Protein AF-A0A137QXY7-F1 (afdb_monomer_lite)

Foldseek 3Di:
DCVLPPPVPPPPPVSVVVCVVDPCSVVVVLCVQCDDDPHDPVSNVVSVVVVVVVVVVVVVVVVVVCQVVVVVCPDPDRDDPVNVVPDDPVVVVVVVVD

Secondary structure (DSSP, 8-state):
-HHHH-GGG--TTHHHHHHTTSTTHHHHHHHHHH-STTS-HHHHHHHHHHHHHHHHHHHHHHHHHHHHHTTT-SSS----HHHHHH--HHHHHHHTT-

Sequence (98 aa):
MEFVFNPKNSQGDIRYKEFFQHTGNATHILNWWTAGSNQSITAKNEVHDWAVNYVQNVVKKEAASITQTKELQTHNRELTSDTVSQFSLSHILTEVLQ

pLDDT: mean 71.62, std 14.85, range [39.09, 95.38]

Structure (mmCIF, N/CA/C/O backbone):
data_AF-A0A137QXY7-F1
#
_entry.id   AF-A0A137QXY7-F1
#
loop_
_atom_site.group_PDB
_atom_site.id
_atom_site.type_symbol
_atom_site.label_atom_id
_atom_site.label_alt_id
_atom_site.label_comp_id
_atom_site.label_asym_id
_atom_site.label_entity_id
_atom_site.label_seq_id
_atom_site.pdbx_PDB_ins_code
_atom_site.Cartn_x
_atom_site.Cartn_y
_atom_site.Cartn_z
_atom_site.occupancy
_atom_site.B_iso_or_equiv
_atom_site.auth_seq_id
_atom_site.auth_comp_id
_atom_site.auth_asym_id
_atom_site.auth_atom_id
_atom_site.pdbx_PDB_model_num
ATOM 1 N N . MET A 1 1 ? 11.201 -1.134 -22.810 1.00 46.53 1 MET A N 1
ATOM 2 C CA . MET A 1 1 ? 10.670 -0.352 -21.665 1.00 46.53 1 MET A CA 1
ATOM 3 C C . MET A 1 1 ? 10.664 1.150 -21.919 1.00 46.53 1 MET A C 1
ATOM 5 O O . MET A 1 1 ? 9.735 1.806 -21.471 1.00 46.53 1 MET A O 1
ATOM 9 N N . GLU A 1 2 ? 11.610 1.682 -22.701 1.00 43.66 2 GLU A N 1
ATOM 10 C CA . GLU A 1 2 ? 11.630 3.087 -23.152 1.00 43.66 2 GLU A CA 1
ATOM 11 C C . GLU A 1 2 ? 10.318 3.530 -23.837 1.00 43.66 2 GLU A C 1
ATOM 13 O O . GLU A 1 2 ? 9.867 4.659 -23.687 1.00 43.66 2 GLU A O 1
ATOM 18 N N . PHE A 1 3 ? 9.636 2.602 -24.514 1.00 49.34 3 PHE A N 1
ATOM 19 C CA . PHE A 1 3 ? 8.411 2.880 -25.265 1.00 49.34 3 PHE A CA 1
ATOM 20 C C . PHE A 1 3 ? 7.182 3.224 -24.399 1.00 49.34 3 PHE A C 1
ATOM 22 O O . PHE A 1 3 ? 6.305 3.966 -24.847 1.00 49.34 3 PHE A O 1
ATOM 29 N N . VAL A 1 4 ? 7.108 2.704 -23.167 1.00 52.50 4 VAL A N 1
ATOM 30 C CA . VAL A 1 4 ? 5.923 2.848 -22.295 1.00 52.50 4 VAL A CA 1
ATOM 31 C C . VAL A 1 4 ? 5.911 4.213 -21.602 1.00 52.50 4 VAL A C 1
ATOM 33 O O . VAL A 1 4 ? 4.854 4.821 -21.469 1.00 52.50 4 VAL A O 1
ATOM 36 N N . PHE A 1 5 ? 7.089 4.742 -21.263 1.00 50.19 5 PHE A N 1
ATOM 37 C CA . PHE A 1 5 ? 7.238 5.989 -20.507 1.00 50.19 5 PHE A CA 1
ATOM 38 C C . PHE A 1 5 ? 7.728 7.184 -21.338 1.00 50.19 5 PHE A C 1
ATOM 40 O O . PHE A 1 5 ? 7.942 8.254 -20.779 1.00 50.19 5 PHE A O 1
ATOM 47 N N . ASN A 1 6 ? 7.889 7.048 -22.662 1.00 49.44 6 ASN A N 1
ATOM 48 C CA . ASN A 1 6 ? 8.277 8.173 -23.515 1.00 49.44 6 ASN A CA 1
ATOM 49 C C . ASN A 1 6 ? 7.099 9.161 -23.702 1.00 49.44 6 ASN A C 1
ATOM 51 O O . ASN A 1 6 ? 6.091 8.784 -24.318 1.00 49.44 6 ASN A O 1
ATOM 55 N N . PRO A 1 7 ? 7.215 10.420 -23.229 1.00 51.50 7 PRO A N 1
ATOM 56 C CA . PRO A 1 7 ? 6.176 11.442 -23.372 1.00 51.50 7 PRO A CA 1
ATOM 57 C C . PRO A 1 7 ? 5.987 11.927 -24.820 1.00 51.50 7 PRO A C 1
ATOM 59 O O . PRO A 1 7 ? 4.971 12.544 -25.121 1.00 51.50 7 PRO A O 1
ATOM 62 N N . LYS A 1 8 ? 6.905 11.607 -25.747 1.00 53.47 8 LYS A N 1
ATOM 63 C CA . LYS A 1 8 ? 6.773 11.934 -27.181 1.00 53.47 8 LYS A CA 1
ATOM 64 C C . LYS A 1 8 ? 5.713 11.106 -27.918 1.00 53.47 8 LYS A C 1
ATOM 66 O O . LYS A 1 8 ? 5.415 11.405 -29.068 1.00 53.47 8 LYS A O 1
ATOM 71 N N . ASN A 1 9 ? 5.147 10.080 -27.278 1.00 57.56 9 ASN A N 1
ATOM 72 C CA . ASN A 1 9 ? 4.211 9.158 -27.923 1.00 57.56 9 ASN A CA 1
ATOM 73 C C . ASN A 1 9 ? 2.728 9.561 -27.790 1.00 57.56 9 ASN A C 1
ATOM 75 O O . ASN A 1 9 ? 1.881 8.780 -28.200 1.00 57.56 9 ASN A O 1
ATOM 79 N N . SER A 1 10 ? 2.397 10.736 -27.231 1.00 53.00 10 SER A N 1
ATOM 80 C CA . SER A 1 10 ? 1.074 11.406 -27.296 1.00 53.00 10 SER A CA 1
ATOM 81 C C . SER A 1 10 ? -0.188 10.532 -27.116 1.00 53.00 10 SER A C 1
ATOM 83 O O . SER A 1 10 ? -1.224 10.806 -27.711 1.00 53.00 10 SER A O 1
ATOM 85 N N . GLN A 1 11 ? -0.137 9.489 -26.283 1.00 56.41 11 GLN A N 1
ATOM 86 C CA . GLN A 1 11 ? -1.250 8.547 -26.048 1.00 56.41 11 GLN A CA 1
ATOM 87 C C . GLN A 1 11 ? -1.838 8.677 -24.629 1.00 56.41 11 GLN A C 1
ATOM 89 O O . GLN A 1 11 ? -2.146 7.678 -23.979 1.00 56.41 11 GLN A O 1
ATOM 94 N N . GLY A 1 12 ? -1.950 9.919 -24.147 1.00 55.72 12 GLY A N 1
ATOM 95 C CA . GLY A 1 12 ? -2.160 10.301 -22.741 1.00 55.72 12 GLY A CA 1
ATOM 96 C C . GLY A 1 12 ? -3.198 9.496 -21.949 1.00 55.72 12 GLY A C 1
ATOM 97 O O . GLY A 1 12 ? -2.870 9.055 -20.853 1.00 55.72 12 GLY A O 1
ATOM 98 N N . ASP A 1 13 ? -4.386 9.233 -22.507 1.00 53.41 13 ASP A N 1
ATOM 99 C CA . ASP A 1 13 ? -5.494 8.613 -21.750 1.00 53.41 13 ASP A CA 1
ATOM 100 C C . ASP A 1 13 ? -5.712 7.117 -22.022 1.00 53.41 13 ASP A C 1
ATOM 102 O O . ASP A 1 13 ? -6.093 6.364 -21.123 1.00 53.41 13 ASP A O 1
ATOM 106 N N . ILE A 1 14 ? -5.442 6.647 -23.244 1.00 54.19 14 ILE A N 1
ATOM 107 C CA . ILE A 1 14 ? -5.626 5.230 -23.612 1.00 54.19 14 ILE A CA 1
ATOM 108 C C . ILE A 1 14 ? -4.634 4.352 -22.831 1.00 54.19 14 ILE A C 1
ATOM 110 O O . ILE A 1 14 ? -4.995 3.284 -22.336 1.00 54.19 14 ILE A O 1
ATOM 114 N N . ARG A 1 15 ? -3.410 4.859 -22.616 1.00 60.00 15 ARG A N 1
ATOM 115 C CA . ARG A 1 15 ? -2.315 4.135 -21.956 1.00 60.00 15 ARG A CA 1
ATOM 116 C C . ARG A 1 15 ? -2.627 3.715 -20.525 1.00 60.00 15 ARG A C 1
ATOM 118 O O . ARG A 1 15 ? -2.354 2.573 -20.185 1.00 60.00 15 ARG A O 1
ATOM 125 N N . TYR A 1 16 ? -3.200 4.585 -19.693 1.00 58.31 16 TYR A N 1
ATOM 126 C CA . TYR A 1 16 ? -3.503 4.231 -18.298 1.00 58.31 16 TYR A CA 1
ATOM 127 C C . TYR A 1 16 ? -4.736 3.340 -18.182 1.00 58.31 16 TYR A C 1
ATOM 129 O O . TYR A 1 16 ? -4.769 2.434 -17.347 1.00 58.31 16 TYR A O 1
ATOM 137 N N . LYS A 1 17 ? -5.736 3.568 -19.042 1.00 64.19 17 LYS A N 1
ATOM 138 C CA . LYS A 1 17 ? -6.961 2.770 -19.045 1.00 64.19 17 LYS A CA 1
ATOM 139 C C . LYS A 1 17 ? -6.675 1.321 -19.429 1.00 64.19 17 LYS A C 1
ATOM 141 O O . LYS A 1 17 ? -7.213 0.426 -18.790 1.00 64.19 17 LYS A O 1
ATOM 146 N N . GLU A 1 18 ? -5.832 1.085 -20.430 1.00 72.19 18 GLU A N 1
ATOM 147 C CA . GLU A 1 18 ? -5.423 -0.263 -20.853 1.00 72.19 18 GLU A CA 1
ATOM 148 C C . GLU A 1 18 ? -4.380 -0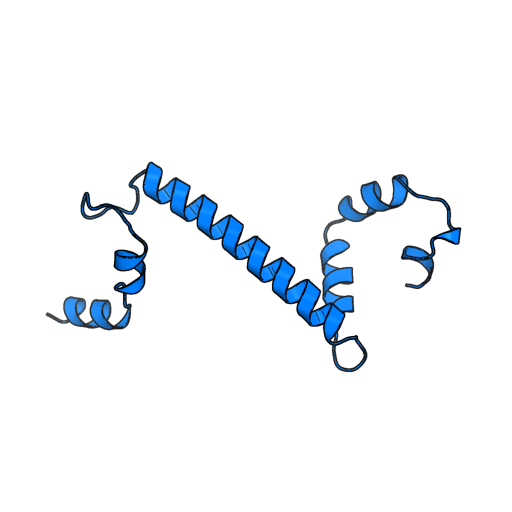.883 -19.918 1.00 72.19 18 GLU A C 1
ATOM 150 O O . GLU A 1 18 ? -4.353 -2.098 -19.724 1.00 72.19 18 GLU A O 1
ATOM 155 N N . PHE A 1 19 ? -3.556 -0.059 -19.265 1.00 71.62 19 PHE A N 1
ATOM 156 C CA . PHE A 1 19 ? -2.533 -0.544 -18.345 1.00 71.62 19 PHE A CA 1
ATOM 157 C C . PHE A 1 19 ? -3.117 -1.390 -17.208 1.00 71.62 19 PHE A C 1
ATOM 159 O O . PHE A 1 19 ? -2.591 -2.464 -16.920 1.00 71.62 19 PHE A O 1
ATOM 166 N N . PHE A 1 20 ? -4.229 -0.948 -16.613 1.00 74.62 20 PHE A N 1
ATOM 167 C CA . PHE A 1 20 ? -4.920 -1.681 -15.547 1.00 74.62 20 PHE A CA 1
ATOM 168 C C . PHE A 1 20 ? -5.982 -2.672 -16.049 1.00 74.62 20 PHE A C 1
ATOM 170 O O . PHE A 1 20 ? -6.562 -3.386 -15.234 1.00 74.62 20 PHE A O 1
ATOM 177 N N . GLN A 1 21 ? -6.232 -2.760 -17.362 1.00 79.81 21 GLN A N 1
ATOM 178 C CA . GLN A 1 21 ? -7.127 -3.787 -17.920 1.00 79.81 21 GLN A CA 1
ATOM 179 C C . GLN A 1 21 ? -6.520 -5.188 -17.839 1.00 79.81 21 GLN A C 1
ATOM 181 O O . GLN A 1 21 ? -7.254 -6.166 -17.718 1.00 79.81 21 GLN A O 1
ATOM 186 N N . HIS A 1 22 ? -5.191 -5.295 -17.882 1.00 77.81 22 HIS A N 1
ATOM 187 C CA . HIS A 1 22 ? -4.498 -6.572 -17.765 1.00 77.81 22 HIS A CA 1
ATOM 188 C C . HIS A 1 22 ? -3.910 -6.748 -16.366 1.00 77.81 22 HIS A C 1
ATOM 190 O O . HIS A 1 22 ? -3.033 -5.997 -15.925 1.00 77.81 22 HIS A O 1
ATOM 196 N N . THR A 1 23 ? -4.374 -7.785 -15.671 1.00 78.62 23 THR A N 1
ATOM 197 C CA . THR A 1 23 ? -3.828 -8.192 -14.376 1.00 78.62 23 THR A CA 1
ATOM 198 C C . THR A 1 23 ? -2.332 -8.490 -14.503 1.00 78.62 23 THR A C 1
ATOM 200 O O . THR A 1 23 ? -1.906 -9.203 -15.407 1.00 78.62 23 THR A O 1
ATOM 203 N N . GLY A 1 24 ? -1.529 -7.945 -13.587 1.00 80.12 24 GLY A N 1
ATOM 204 C CA . GLY A 1 24 ? -0.084 -8.183 -13.520 1.00 80.12 24 GLY A CA 1
ATOM 205 C C . GLY A 1 24 ? 0.791 -7.097 -14.151 1.00 80.12 24 GLY A C 1
ATOM 206 O O . GLY A 1 24 ? 1.962 -7.013 -13.794 1.00 80.12 24 GLY A O 1
ATOM 207 N N . ASN A 1 25 ? 0.249 -6.204 -14.988 1.00 81.81 25 ASN A N 1
ATOM 208 C CA . ASN A 1 25 ? 1.009 -5.075 -15.547 1.00 81.81 25 ASN A CA 1
ATOM 209 C C . ASN A 1 25 ? 1.583 -4.164 -14.453 1.00 81.81 25 ASN A C 1
ATOM 211 O O . ASN A 1 25 ? 2.778 -3.867 -14.441 1.00 81.81 25 ASN A O 1
ATOM 215 N N . ALA A 1 26 ? 0.740 -3.776 -13.493 1.00 82.06 26 ALA A N 1
ATOM 216 C CA . ALA A 1 26 ? 1.160 -2.993 -12.335 1.00 82.06 26 ALA A CA 1
ATOM 217 C C . ALA A 1 26 ? 2.240 -3.730 -11.527 1.00 82.06 26 ALA A C 1
ATOM 219 O O . ALA A 1 26 ? 3.291 -3.165 -11.235 1.00 82.06 26 ALA A O 1
ATOM 220 N N . THR A 1 27 ? 2.028 -5.018 -11.246 1.00 85.19 27 THR A N 1
ATOM 221 C CA . THR A 1 27 ? 2.986 -5.864 -10.521 1.00 85.19 27 THR A CA 1
ATOM 222 C C . THR A 1 27 ? 4.328 -5.962 -11.241 1.00 85.19 27 THR A C 1
ATOM 224 O O . THR A 1 27 ? 5.370 -5.881 -10.602 1.00 85.19 27 THR A O 1
ATOM 227 N N . HIS A 1 28 ? 4.328 -6.096 -12.567 1.00 82.44 28 HIS A N 1
ATOM 228 C CA . HIS A 1 28 ? 5.550 -6.192 -13.357 1.00 82.44 28 HIS A CA 1
ATOM 229 C C . HIS A 1 28 ? 6.385 -4.910 -13.278 1.00 82.44 28 HIS A C 1
ATOM 231 O O . HIS A 1 28 ? 7.601 -4.981 -13.111 1.00 82.44 28 HIS A O 1
ATOM 237 N N . ILE A 1 29 ? 5.740 -3.741 -13.343 1.00 82.75 29 ILE A N 1
ATOM 238 C CA . ILE A 1 29 ? 6.432 -2.453 -13.216 1.00 82.75 29 ILE A CA 1
ATOM 239 C C . ILE A 1 29 ? 6.973 -2.253 -11.804 1.00 82.75 29 ILE A C 1
ATOM 241 O O . ILE A 1 29 ? 8.135 -1.879 -11.657 1.00 82.75 29 ILE A O 1
ATOM 245 N N . LEU A 1 30 ? 6.173 -2.547 -10.777 1.00 84.06 30 LEU A N 1
ATOM 246 C CA . LEU A 1 30 ? 6.621 -2.447 -9.389 1.00 84.06 30 LEU A CA 1
ATOM 247 C C . LEU A 1 30 ? 7.820 -3.368 -9.137 1.00 84.06 30 LEU A C 1
ATOM 249 O O . LEU A 1 30 ? 8.840 -2.908 -8.637 1.00 84.06 30 LEU A O 1
ATOM 253 N N . ASN A 1 31 ? 7.749 -4.621 -9.596 1.00 84.81 31 ASN A N 1
ATOM 254 C CA . ASN A 1 31 ? 8.859 -5.569 -9.516 1.00 84.81 31 ASN A CA 1
ATOM 255 C C . ASN A 1 31 ? 10.098 -5.085 -10.271 1.00 84.81 31 ASN A C 1
ATOM 257 O O . ASN A 1 31 ? 11.215 -5.350 -9.840 1.00 84.81 31 ASN A O 1
ATOM 261 N N . TRP A 1 32 ? 9.925 -4.392 -11.399 1.00 82.81 32 TRP A N 1
ATOM 262 C CA . TRP A 1 32 ? 11.045 -3.820 -12.137 1.00 82.81 32 TRP A CA 1
ATOM 263 C C . TRP A 1 32 ? 11.686 -2.646 -11.388 1.00 82.81 32 TRP A C 1
ATOM 265 O O . TRP A 1 32 ? 12.911 -2.572 -11.337 1.00 82.81 32 TRP A O 1
ATOM 275 N N . TRP A 1 33 ? 10.896 -1.767 -10.761 1.00 79.94 33 TRP A N 1
ATOM 276 C CA . TRP A 1 33 ? 11.408 -0.681 -9.911 1.00 79.94 33 TRP A CA 1
ATOM 277 C C . TRP A 1 33 ? 12.123 -1.198 -8.664 1.00 79.94 33 TRP A C 1
ATOM 279 O O . TRP A 1 33 ? 13.095 -0.588 -8.217 1.00 79.94 33 TRP A O 1
ATOM 289 N N . THR A 1 34 ? 11.684 -2.339 -8.133 1.00 84.06 34 THR A N 1
ATOM 290 C CA . THR A 1 34 ? 12.286 -2.965 -6.953 1.00 84.06 34 THR A CA 1
ATOM 291 C C . THR A 1 34 ? 13.344 -4.017 -7.278 1.00 84.06 34 THR A C 1
ATOM 293 O O . THR A 1 34 ? 14.000 -4.510 -6.356 1.00 84.06 34 THR A O 1
ATOM 296 N N . ALA A 1 35 ? 13.556 -4.347 -8.558 1.00 79.75 35 ALA A N 1
ATOM 297 C CA . ALA A 1 35 ? 14.574 -5.300 -8.993 1.00 79.75 35 ALA A CA 1
ATOM 298 C C . ALA A 1 35 ? 15.982 -4.850 -8.548 1.00 79.75 35 ALA A C 1
ATOM 300 O O . ALA A 1 35 ? 16.196 -3.685 -8.238 1.00 79.75 35 ALA A O 1
ATOM 301 N N . GLY A 1 36 ? 16.912 -5.806 -8.438 1.00 69.62 36 GLY A N 1
ATOM 302 C CA . GLY A 1 36 ? 18.189 -5.755 -7.702 1.00 69.62 36 GLY A CA 1
ATOM 303 C C . GLY A 1 36 ? 19.151 -4.566 -7.909 1.00 69.62 36 GLY A C 1
ATOM 304 O O . GLY A 1 36 ? 18.804 -3.400 -7.771 1.00 69.62 36 GLY A O 1
ATOM 305 N N . SER A 1 37 ? 20.443 -4.850 -8.057 1.00 60.53 37 SER A N 1
ATOM 306 C CA . SER A 1 37 ? 21.541 -3.884 -7.847 1.00 60.53 37 SER A CA 1
ATOM 307 C C . SER A 1 37 ? 21.607 -2.712 -8.835 1.00 60.53 37 SER A C 1
ATOM 309 O O . SER A 1 37 ? 22.392 -1.795 -8.623 1.00 60.53 37 SER A O 1
ATOM 311 N N . ASN A 1 38 ? 20.804 -2.726 -9.901 1.00 60.06 38 ASN A N 1
ATOM 312 C CA . ASN A 1 38 ? 20.915 -1.780 -11.015 1.00 60.06 38 ASN A CA 1
ATOM 313 C C . ASN A 1 38 ? 19.833 -0.685 -10.983 1.00 60.06 38 ASN A C 1
ATOM 315 O O . ASN A 1 38 ? 19.762 0.141 -11.891 1.00 60.06 38 ASN A O 1
ATOM 319 N N . GLN A 1 39 ? 18.977 -0.684 -9.959 1.00 68.69 39 GLN A N 1
ATOM 320 C CA . GLN A 1 39 ? 17.857 0.238 -9.800 1.00 68.69 39 GLN A CA 1
ATOM 321 C C . GLN A 1 39 ? 18.118 1.242 -8.671 1.00 68.69 39 GLN A C 1
ATOM 323 O O . GLN A 1 39 ? 18.742 0.915 -7.660 1.00 68.69 39 GLN A O 1
ATOM 328 N N . SER A 1 40 ? 17.607 2.467 -8.835 1.00 79.56 40 SER A N 1
ATOM 329 C CA . SER A 1 40 ? 17.764 3.555 -7.863 1.00 79.56 40 SER A CA 1
ATOM 330 C C . SER A 1 40 ? 17.208 3.175 -6.488 1.00 79.56 40 SER A C 1
ATOM 332 O O . SER A 1 40 ? 16.051 2.769 -6.372 1.00 79.56 40 SER A O 1
ATOM 334 N N . ILE A 1 41 ? 18.009 3.370 -5.436 1.00 84.31 41 ILE A N 1
ATOM 335 C CA . ILE A 1 41 ? 17.578 3.166 -4.046 1.00 84.31 41 ILE A CA 1
ATOM 336 C C . ILE A 1 41 ? 16.368 4.039 -3.690 1.00 84.31 41 ILE A C 1
ATOM 338 O O . ILE A 1 41 ? 15.484 3.603 -2.962 1.00 84.31 41 ILE A O 1
ATOM 342 N N . THR A 1 42 ? 16.272 5.229 -4.288 1.00 85.44 42 THR A N 1
ATOM 343 C CA . THR A 1 42 ? 15.129 6.134 -4.133 1.00 85.44 42 THR A CA 1
ATOM 344 C C . THR A 1 42 ? 13.838 5.500 -4.639 1.00 85.44 42 THR A C 1
ATOM 346 O O . THR A 1 42 ? 12.832 5.554 -3.947 1.00 85.44 42 THR A O 1
ATOM 349 N N . ALA A 1 43 ? 13.865 4.847 -5.807 1.00 82.81 43 ALA A N 1
ATOM 350 C CA . ALA A 1 43 ? 12.677 4.196 -6.361 1.00 82.81 43 ALA A CA 1
ATOM 351 C C . ALA A 1 43 ? 12.217 3.021 -5.485 1.00 82.81 43 ALA A C 1
ATOM 353 O O . ALA A 1 43 ? 11.022 2.812 -5.300 1.00 82.81 43 ALA A O 1
ATOM 354 N N . LYS A 1 44 ? 13.166 2.280 -4.904 1.00 85.75 44 LYS A N 1
ATOM 355 C CA . LYS A 1 44 ? 12.858 1.188 -3.972 1.00 85.75 44 LYS A CA 1
ATOM 356 C C . LYS A 1 44 ? 12.188 1.693 -2.706 1.00 85.75 44 LYS A C 1
ATOM 358 O O . LYS A 1 44 ? 11.178 1.125 -2.304 1.00 85.75 44 LYS A O 1
ATOM 363 N N . ASN A 1 45 ? 12.741 2.746 -2.111 1.00 90.12 45 ASN A N 1
ATOM 364 C CA . ASN A 1 45 ? 12.192 3.344 -0.899 1.00 90.12 45 ASN A CA 1
ATOM 365 C C . ASN A 1 45 ? 10.795 3.916 -1.159 1.00 90.12 45 ASN A C 1
ATOM 367 O O . ASN A 1 45 ? 9.883 3.628 -0.400 1.00 90.12 45 ASN A O 1
ATOM 371 N N . GLU A 1 46 ? 10.594 4.610 -2.281 1.00 90.12 46 GLU A N 1
ATOM 372 C CA . GLU A 1 46 ? 9.283 5.149 -2.663 1.00 90.12 46 GLU A CA 1
ATOM 373 C C . GLU A 1 46 ? 8.220 4.043 -2.787 1.00 90.12 46 GLU A C 1
ATOM 375 O O . GLU A 1 46 ? 7.133 4.138 -2.217 1.00 90.12 46 GLU A O 1
ATOM 380 N N . VAL A 1 47 ? 8.538 2.955 -3.502 1.00 89.94 47 VAL A N 1
ATOM 381 C CA . VAL A 1 47 ? 7.617 1.816 -3.654 1.00 89.94 47 VAL A CA 1
ATOM 382 C C . VAL A 1 47 ? 7.353 1.138 -2.310 1.00 89.94 47 VAL A C 1
ATOM 384 O O . VAL A 1 47 ? 6.216 0.748 -2.034 1.00 89.94 47 VAL A O 1
ATOM 387 N N . HIS A 1 48 ? 8.385 1.000 -1.476 1.00 91.69 48 HIS A N 1
ATOM 388 C CA . HIS A 1 48 ? 8.261 0.427 -0.141 1.00 91.69 48 HIS A CA 1
ATOM 389 C C . HIS A 1 48 ? 7.328 1.260 0.743 1.00 91.69 48 HIS A C 1
ATOM 391 O O . HIS A 1 48 ? 6.351 0.724 1.266 1.00 91.69 48 HIS A O 1
ATOM 397 N N . ASP A 1 49 ? 7.578 2.562 0.854 1.00 93.94 49 ASP A N 1
ATOM 398 C CA . ASP A 1 49 ? 6.800 3.475 1.689 1.00 93.94 49 ASP A CA 1
ATOM 399 C C . ASP A 1 49 ? 5.345 3.542 1.220 1.00 93.94 49 ASP A C 1
ATOM 401 O O . ASP A 1 49 ? 4.418 3.474 2.032 1.00 93.94 49 ASP A O 1
ATOM 405 N N . TRP A 1 50 ? 5.117 3.598 -0.095 1.00 93.50 50 TRP A N 1
ATOM 406 C CA . TRP A 1 50 ? 3.772 3.535 -0.661 1.00 93.50 50 TRP A CA 1
ATOM 407 C C . TRP A 1 50 ? 3.046 2.237 -0.274 1.00 93.50 50 TRP A C 1
ATOM 409 O O . TRP A 1 50 ? 1.899 2.284 0.182 1.00 93.50 50 TRP A O 1
ATOM 419 N N . ALA A 1 51 ? 3.710 1.084 -0.404 1.00 93.38 51 ALA A N 1
ATOM 420 C CA . ALA A 1 51 ? 3.118 -0.213 -0.088 1.00 93.38 51 ALA A CA 1
ATOM 421 C C . ALA A 1 51 ? 2.799 -0.349 1.409 1.00 93.38 51 ALA A C 1
ATOM 423 O O . ALA A 1 51 ? 1.700 -0.775 1.771 1.00 93.38 51 ALA A O 1
ATOM 424 N N . VAL A 1 52 ? 3.725 0.063 2.281 1.00 95.38 52 VAL A N 1
ATOM 425 C CA . VAL A 1 52 ? 3.527 0.065 3.737 1.00 95.38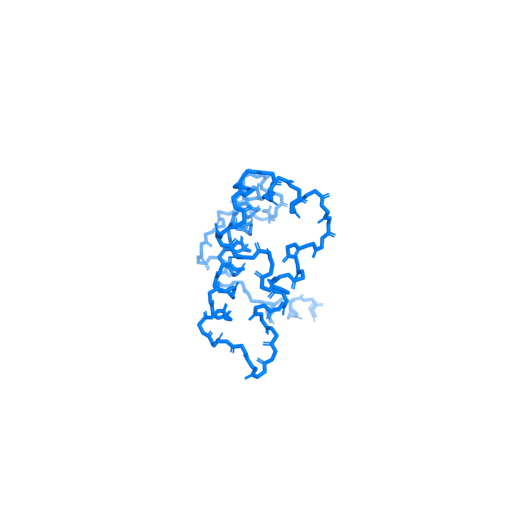 52 VAL A CA 1
ATOM 426 C C . VAL A 1 52 ? 2.347 0.960 4.114 1.00 95.38 52 VAL A C 1
ATOM 428 O O . VAL A 1 52 ? 1.449 0.516 4.830 1.00 95.38 52 VAL A O 1
ATOM 431 N N . ASN A 1 53 ? 2.289 2.185 3.587 1.00 95.31 53 ASN A N 1
ATOM 432 C CA . ASN A 1 53 ? 1.193 3.116 3.859 1.00 95.31 53 ASN A CA 1
ATOM 433 C C . ASN A 1 53 ? -0.164 2.581 3.380 1.00 95.31 53 ASN A C 1
ATOM 435 O O . ASN A 1 53 ? -1.176 2.735 4.071 1.00 95.31 53 ASN A O 1
ATOM 439 N N . TYR A 1 54 ? -0.207 1.930 2.215 1.00 93.44 54 TYR A N 1
ATOM 440 C CA . TYR A 1 54 ? -1.426 1.300 1.715 1.00 93.44 54 TYR A CA 1
ATOM 441 C C . TYR A 1 54 ? -1.924 0.205 2.667 1.00 93.44 54 TYR A C 1
ATOM 443 O O . TYR A 1 54 ? -3.078 0.250 3.098 1.00 93.44 54 TYR A O 1
ATOM 451 N N . VAL A 1 55 ? -1.048 -0.729 3.056 1.00 94.44 55 VAL A N 1
ATOM 452 C CA . VAL A 1 55 ? -1.395 -1.826 3.973 1.00 94.44 55 VAL A CA 1
ATOM 453 C C . VAL A 1 55 ? -1.846 -1.285 5.327 1.00 94.44 55 VAL A C 1
ATOM 455 O O . VAL A 1 55 ? -2.883 -1.707 5.834 1.00 94.44 55 VAL A O 1
ATOM 458 N N . GLN A 1 56 ? -1.140 -0.299 5.887 1.00 93.25 56 GLN A N 1
ATOM 459 C CA . GLN A 1 56 ? -1.542 0.342 7.141 1.00 93.25 56 GLN A CA 1
ATOM 460 C C . GLN A 1 56 ? -2.960 0.916 7.067 1.00 93.25 56 GLN A C 1
ATOM 462 O O . GLN A 1 56 ? -3.735 0.775 8.011 1.00 93.25 56 GLN A O 1
ATOM 467 N N . ASN A 1 57 ? -3.322 1.557 5.956 1.00 91.62 57 ASN A N 1
ATOM 468 C CA . ASN A 1 57 ? -4.655 2.127 5.785 1.00 91.62 57 ASN A CA 1
ATOM 469 C C . ASN A 1 57 ? -5.742 1.057 5.640 1.00 91.62 57 ASN A C 1
ATOM 471 O O . ASN A 1 57 ? -6.844 1.254 6.152 1.00 91.62 57 ASN A O 1
ATOM 475 N N . VAL A 1 58 ? -5.450 -0.061 4.972 1.00 94.12 58 VAL A N 1
ATOM 476 C CA . VAL A 1 58 ? -6.373 -1.204 4.890 1.00 94.12 58 VAL A CA 1
ATOM 477 C C . VAL A 1 58 ? -6.594 -1.800 6.280 1.00 94.12 58 VAL A C 1
ATOM 479 O O . VAL A 1 58 ? -7.735 -1.861 6.731 1.00 94.12 58 VAL A O 1
ATOM 482 N N . VAL A 1 59 ? -5.515 -2.100 7.009 1.00 91.81 59 VAL A N 1
ATOM 483 C CA . VAL A 1 59 ? -5.584 -2.644 8.375 1.00 91.81 59 VAL A CA 1
ATOM 484 C C . VAL A 1 59 ? -6.342 -1.706 9.312 1.00 91.81 59 VAL A C 1
ATOM 486 O O . VAL A 1 59 ? -7.183 -2.155 10.082 1.00 91.81 59 VAL A O 1
ATOM 489 N N . LYS A 1 60 ? -6.115 -0.389 9.230 1.00 87.06 60 LYS A N 1
ATOM 490 C CA . LYS A 1 60 ? -6.869 0.595 10.025 1.00 87.06 60 LYS A CA 1
ATOM 491 C C . LYS A 1 60 ? -8.370 0.545 9.742 1.00 87.06 60 LYS A C 1
ATOM 493 O O . LYS A 1 60 ? -9.160 0.634 10.678 1.00 87.06 60 LYS A O 1
ATOM 498 N N . LYS A 1 61 ? -8.774 0.414 8.474 1.00 88.56 61 LYS A N 1
ATOM 499 C CA . LYS A 1 61 ? -10.194 0.313 8.094 1.00 88.56 61 LYS A CA 1
ATOM 500 C C . LYS A 1 61 ? -10.819 -0.983 8.597 1.00 88.56 61 LYS A C 1
ATOM 502 O O . LYS A 1 61 ? -11.922 -0.947 9.135 1.00 88.56 61 LYS A O 1
ATOM 507 N N . GLU A 1 62 ? -10.115 -2.100 8.459 1.00 87.06 62 GLU A N 1
ATOM 508 C CA . GLU A 1 62 ? -10.572 -3.397 8.964 1.00 87.06 62 GLU A CA 1
ATOM 509 C C . GLU A 1 62 ? -10.686 -3.388 10.490 1.00 87.06 62 GLU A C 1
ATOM 511 O O . GLU A 1 62 ? -11.729 -3.750 11.027 1.00 87.06 62 GLU A O 1
ATOM 516 N N . ALA A 1 63 ? -9.675 -2.874 11.193 1.00 80.88 63 ALA A N 1
ATOM 517 C CA . ALA A 1 63 ? -9.700 -2.729 12.645 1.00 80.88 63 ALA A CA 1
ATOM 518 C C . ALA A 1 63 ? -10.857 -1.833 13.113 1.00 80.88 63 ALA A C 1
ATOM 520 O O . ALA A 1 63 ? -11.544 -2.169 14.078 1.00 80.88 63 ALA A O 1
ATOM 521 N N . ALA A 1 64 ? -11.121 -0.722 12.416 1.00 80.69 64 ALA A N 1
ATOM 522 C CA . ALA A 1 64 ? -12.269 0.137 12.700 1.00 80.69 64 ALA A CA 1
ATOM 523 C C . ALA A 1 64 ? -13.602 -0.604 12.500 1.00 80.69 64 ALA A C 1
ATOM 525 O O . ALA A 1 64 ? -14.478 -0.524 13.359 1.00 80.69 64 ALA A O 1
ATOM 526 N N . SER A 1 65 ? -13.735 -1.375 11.416 1.00 84.12 65 SER A N 1
ATOM 527 C CA . SER A 1 65 ? -14.918 -2.202 11.146 1.00 84.12 65 SER A CA 1
ATOM 528 C C . SER A 1 65 ? -15.133 -3.269 12.225 1.00 84.12 65 SER A C 1
ATOM 530 O O . SER A 1 65 ? -16.244 -3.436 12.722 1.00 84.12 65 SER A O 1
ATOM 532 N N . ILE A 1 66 ? -14.075 -3.965 12.643 1.00 80.19 66 ILE A N 1
ATOM 533 C CA . ILE A 1 66 ? -14.125 -4.973 13.715 1.00 80.19 66 ILE A CA 1
ATOM 534 C C . ILE A 1 66 ? -14.497 -4.329 15.057 1.00 80.19 66 ILE A C 1
ATOM 536 O O . ILE A 1 66 ? -15.297 -4.862 15.824 1.00 80.19 66 ILE A O 1
ATOM 540 N N . THR A 1 67 ? -13.945 -3.148 15.340 1.00 76.69 67 THR A N 1
ATOM 541 C CA . THR A 1 67 ? -14.250 -2.401 16.567 1.00 76.69 67 THR A CA 1
ATOM 542 C C . THR A 1 67 ? -15.713 -1.963 16.586 1.00 76.69 67 THR A C 1
ATOM 544 O O . THR A 1 67 ? -16.377 -2.069 17.615 1.00 76.69 67 THR A O 1
ATOM 547 N N . GLN A 1 68 ? -16.243 -1.524 15.441 1.00 75.06 68 GLN A N 1
ATOM 548 C CA . GLN A 1 68 ? -17.645 -1.139 15.302 1.00 75.06 68 GLN A CA 1
ATOM 549 C C . GLN A 1 68 ? -18.599 -2.331 15.459 1.00 75.06 68 GLN A C 1
ATOM 551 O O . GLN A 1 68 ? -19.652 -2.195 16.081 1.00 75.06 68 GLN A O 1
ATOM 556 N N . THR A 1 69 ? -18.240 -3.491 14.909 1.00 79.75 69 THR A N 1
ATOM 557 C CA . THR A 1 69 ? -19.061 -4.714 14.954 1.00 79.75 69 THR A CA 1
ATOM 558 C C . THR A 1 69 ? -18.935 -5.479 16.270 1.00 79.75 69 THR A C 1
ATOM 560 O O . THR A 1 69 ? -19.774 -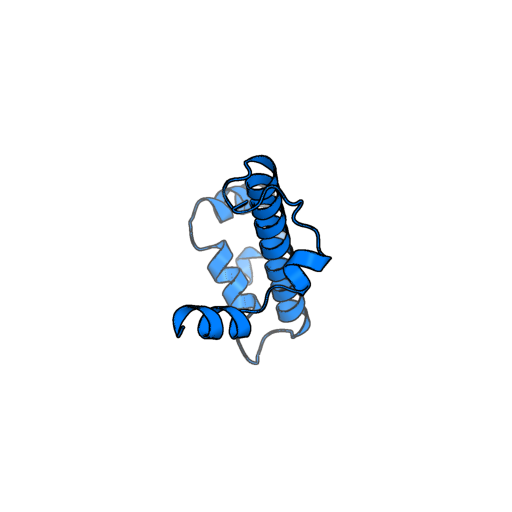6.330 16.555 1.00 79.75 69 THR A O 1
ATOM 563 N N . LYS A 1 70 ? -17.929 -5.158 17.098 1.00 72.38 70 LYS A N 1
ATOM 564 C CA . LYS A 1 70 ? -17.629 -5.826 18.376 1.00 72.38 70 LYS A CA 1
ATOM 565 C C . LYS A 1 70 ? -17.357 -7.329 18.240 1.00 72.38 70 LYS A C 1
ATOM 567 O O . LYS A 1 70 ? -17.369 -8.040 19.239 1.00 72.38 70 LYS A O 1
ATOM 572 N N . GLU A 1 71 ? -17.067 -7.815 17.035 1.00 64.38 71 GLU A N 1
ATOM 573 C CA . GLU A 1 71 ? -16.897 -9.248 16.754 1.00 64.38 71 GLU A CA 1
ATOM 574 C C . GLU A 1 71 ? -15.743 -9.878 17.542 1.00 64.38 71 GLU A C 1
ATOM 576 O O . GLU A 1 71 ? -15.834 -11.029 17.959 1.00 64.38 71 GLU A O 1
ATOM 581 N N . LEU A 1 72 ? -14.676 -9.111 17.795 1.00 63.91 72 LEU A N 1
ATOM 582 C CA . LEU A 1 72 ? -13.529 -9.553 18.598 1.00 63.91 72 LEU A CA 1
ATOM 583 C C . LEU A 1 72 ? -13.568 -9.056 20.056 1.00 63.91 72 LEU A C 1
ATOM 585 O O . LEU A 1 72 ? -12.600 -9.250 20.791 1.00 63.91 72 LEU A O 1
ATOM 589 N N . GLN A 1 73 ? -14.659 -8.424 20.510 1.00 59.22 73 GLN A N 1
ATOM 590 C CA . GLN A 1 73 ? -14.826 -8.074 21.926 1.00 59.22 73 GLN A CA 1
ATOM 591 C C . GLN A 1 73 ? -15.291 -9.300 22.726 1.00 59.22 73 GLN A C 1
ATOM 593 O O . GLN A 1 73 ? -16.483 -9.530 22.907 1.00 59.22 73 GLN A O 1
ATOM 598 N N . THR A 1 74 ? -14.345 -10.066 23.272 1.00 61.75 74 THR A N 1
ATOM 599 C CA . THR A 1 74 ? -14.620 -11.092 24.301 1.00 61.75 74 THR A CA 1
ATOM 600 C C . THR A 1 74 ? -15.015 -10.477 25.644 1.00 61.75 74 THR A C 1
ATOM 602 O O . THR A 1 74 ? -15.841 -11.025 26.369 1.00 61.75 74 THR A O 1
ATOM 605 N N . HIS A 1 75 ? -14.484 -9.294 25.951 1.00 57.00 75 HIS A N 1
ATOM 606 C CA . HIS A 1 75 ? -14.941 -8.437 27.039 1.00 57.00 75 HIS A CA 1
ATOM 607 C C . HIS A 1 75 ? -15.409 -7.117 26.428 1.00 57.00 75 HIS A C 1
ATOM 609 O O . HIS A 1 75 ? -14.762 -6.604 25.519 1.00 57.00 75 HIS A O 1
ATOM 615 N N . ASN A 1 76 ? -16.522 -6.558 26.912 1.00 58.78 76 ASN A N 1
ATOM 616 C CA . ASN A 1 76 ? -17.122 -5.295 26.452 1.00 58.78 76 ASN A CA 1
ATOM 617 C C . ASN A 1 76 ? -16.251 -4.077 26.849 1.00 58.78 76 ASN A C 1
ATOM 619 O O . ASN A 1 76 ? -16.701 -3.167 27.541 1.00 58.78 76 ASN A O 1
ATOM 623 N N . ARG A 1 77 ? -14.966 -4.113 26.482 1.00 58.84 77 ARG A N 1
ATOM 624 C CA . ARG A 1 77 ? -13.920 -3.144 26.792 1.00 58.84 77 ARG A CA 1
ATOM 625 C C . ARG A 1 77 ? -13.457 -2.517 25.486 1.00 58.84 77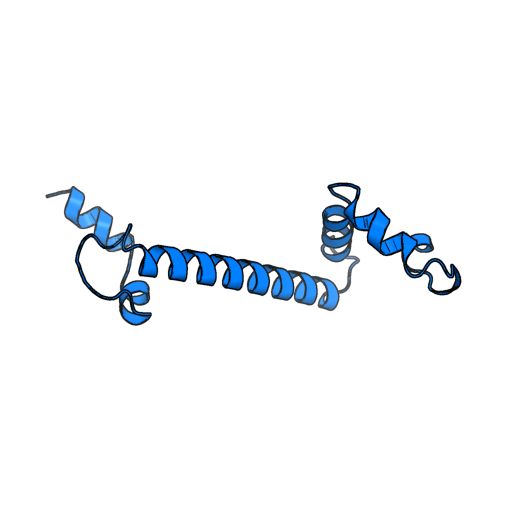 ARG A C 1
ATOM 627 O O . ARG A 1 77 ? -13.225 -3.209 24.497 1.00 58.84 77 ARG A O 1
ATOM 634 N N . GLU A 1 78 ? -13.370 -1.199 25.476 1.00 59.59 78 GLU A N 1
ATOM 635 C CA . GLU A 1 78 ? -12.950 -0.428 24.311 1.00 59.59 78 GLU A CA 1
ATOM 636 C C . GLU A 1 78 ? -11.505 -0.785 23.920 1.00 59.59 78 GLU A C 1
ATOM 638 O O . GLU A 1 78 ? -10.614 -0.803 24.772 1.00 59.59 78 GLU A O 1
ATOM 643 N N . LEU A 1 79 ? -11.285 -1.119 22.644 1.00 63.56 79 LEU A N 1
ATOM 644 C CA . LEU A 1 79 ? -9.965 -1.450 22.105 1.00 63.56 79 LEU A CA 1
ATOM 645 C C . LEU A 1 79 ? -9.232 -0.147 21.773 1.00 63.56 79 LEU A C 1
ATOM 647 O O . LEU A 1 79 ? -9.440 0.450 20.719 1.00 63.56 79 LEU A O 1
ATOM 651 N N . THR A 1 80 ? -8.394 0.317 22.694 1.00 69.62 80 THR A N 1
ATOM 652 C CA . THR A 1 80 ? -7.546 1.505 22.516 1.00 69.62 80 THR A CA 1
ATOM 653 C C . THR A 1 80 ? -6.120 1.115 22.117 1.00 69.62 80 THR A C 1
ATOM 655 O O . THR A 1 80 ? -5.700 -0.031 22.299 1.00 69.62 80 THR A O 1
ATOM 658 N N . SER A 1 81 ? -5.336 2.074 21.608 1.00 65.62 81 SER A N 1
ATOM 659 C CA . SER A 1 81 ? -3.918 1.864 21.255 1.00 65.62 81 SER A CA 1
ATOM 660 C C . SER A 1 81 ? -3.105 1.241 22.398 1.00 65.62 81 SER A C 1
ATOM 662 O O . SER A 1 81 ? -2.225 0.413 22.158 1.00 65.62 81 SER A O 1
ATOM 664 N N . ASP A 1 82 ? -3.427 1.591 23.643 1.00 70.19 82 ASP A N 1
ATOM 665 C CA . ASP A 1 82 ? -2.777 1.038 24.831 1.00 70.19 82 ASP A CA 1
ATOM 666 C C . ASP A 1 82 ? -3.089 -0.450 25.020 1.00 70.19 82 ASP A C 1
ATOM 668 O O . ASP A 1 82 ? -2.192 -1.231 25.326 1.00 70.19 82 ASP A O 1
ATOM 672 N N . THR A 1 83 ? -4.334 -0.876 24.774 1.00 65.00 83 THR A N 1
ATOM 673 C CA . THR A 1 83 ? -4.724 -2.293 24.895 1.00 65.00 83 THR A CA 1
ATOM 674 C C . THR A 1 83 ? -4.049 -3.177 23.848 1.00 65.00 83 THR A C 1
ATOM 676 O O . THR A 1 83 ? -3.614 -4.280 24.169 1.00 65.00 83 THR A O 1
ATOM 679 N N . VAL A 1 84 ? -3.893 -2.677 22.618 1.00 68.69 84 VAL A N 1
ATOM 680 C CA . VAL A 1 84 ? -3.193 -3.398 21.544 1.00 68.69 84 VAL A CA 1
ATOM 681 C C . VAL A 1 84 ? -1.692 -3.462 21.824 1.00 68.69 84 VAL A C 1
ATOM 683 O O . VAL A 1 84 ? -1.070 -4.491 21.591 1.00 68.69 84 VAL A O 1
ATOM 686 N N . SER A 1 85 ? -1.111 -2.399 22.382 1.00 72.88 85 SER A N 1
ATOM 687 C CA . SER A 1 85 ? 0.320 -2.359 22.723 1.00 72.88 85 SER A CA 1
ATOM 688 C C . SER A 1 85 ? 0.673 -3.254 23.916 1.00 72.88 85 SER A C 1
ATOM 690 O O . SER A 1 85 ? 1.803 -3.720 24.030 1.00 72.88 85 SER A O 1
ATOM 692 N N . GLN A 1 86 ? -0.292 -3.509 24.803 1.00 69.81 86 GLN A N 1
ATOM 693 C CA . GLN A 1 86 ? -0.167 -4.463 25.908 1.00 69.81 86 GLN A CA 1
ATOM 694 C C . GLN A 1 86 ? -0.409 -5.915 25.471 1.00 69.81 86 GLN A C 1
ATOM 696 O O . GLN A 1 86 ? -0.080 -6.839 26.216 1.00 69.81 86 GLN A O 1
ATOM 701 N N . PHE A 1 87 ? -0.973 -6.138 24.279 1.00 66.12 87 PHE A N 1
ATOM 702 C CA . PHE A 1 87 ? -1.231 -7.477 23.772 1.00 66.12 87 PHE A CA 1
ATOM 703 C C . PHE A 1 87 ? 0.085 -8.154 23.383 1.00 66.12 87 PHE A C 1
ATOM 705 O O . PHE A 1 87 ? 0.775 -7.741 22.453 1.00 66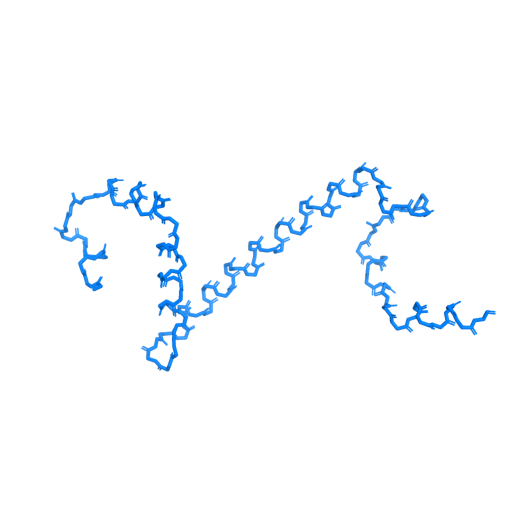.12 87 PHE A O 1
ATOM 712 N N . SER A 1 88 ? 0.428 -9.224 24.097 1.00 64.88 88 SER A N 1
ATOM 713 C CA . SER A 1 88 ? 1.634 -10.003 23.844 1.00 64.88 88 SER A CA 1
ATOM 714 C C . SER A 1 88 ? 1.305 -11.485 23.742 1.00 64.88 88 SER A C 1
ATOM 716 O O . SER A 1 88 ? 0.827 -12.100 24.696 1.00 64.88 88 SER A O 1
ATOM 718 N N . LEU A 1 89 ? 1.615 -12.078 22.586 1.00 65.56 89 LEU A N 1
ATOM 719 C CA . LEU A 1 89 ? 1.416 -13.509 22.329 1.00 65.56 89 LEU A CA 1
ATOM 720 C C . LEU A 1 89 ? 2.225 -14.403 23.282 1.00 65.56 89 LEU A C 1
ATOM 722 O O . LEU A 1 89 ? 1.862 -15.560 23.477 1.00 65.56 89 LEU A O 1
ATOM 726 N N . SER A 1 90 ? 3.282 -13.880 23.916 1.00 69.31 90 SER A N 1
ATOM 727 C CA . SER A 1 90 ? 4.069 -14.642 24.892 1.00 69.31 90 SER A CA 1
ATOM 728 C C . SER A 1 90 ? 3.307 -14.953 26.182 1.00 69.31 90 SER A C 1
ATOM 730 O O . SER A 1 90 ? 3.657 -15.916 26.853 1.00 69.31 90 SER A O 1
ATOM 732 N N . HIS A 1 91 ? 2.258 -14.192 26.516 1.00 56.06 91 HIS A N 1
ATOM 733 C CA . HIS A 1 91 ? 1.452 -14.430 27.719 1.00 56.06 91 HIS A CA 1
ATOM 734 C C . HIS A 1 91 ? 0.303 -15.424 27.496 1.00 56.06 91 HIS A C 1
ATOM 736 O O . HIS A 1 91 ? -0.151 -16.047 28.450 1.00 56.06 91 HIS A O 1
ATOM 742 N N . ILE A 1 92 ? -0.136 -15.631 26.248 1.00 58.09 92 ILE A N 1
ATOM 743 C CA . ILE A 1 92 ? -1.236 -16.558 25.921 1.00 58.09 92 ILE A CA 1
ATOM 744 C C . ILE A 1 92 ? -0.807 -18.019 26.098 1.00 58.09 92 ILE A C 1
ATOM 746 O O . ILE A 1 92 ? -1.599 -18.857 26.518 1.00 58.09 92 ILE A O 1
ATOM 750 N N . LEU A 1 93 ? 0.462 -18.332 25.826 1.00 52.88 93 LEU A N 1
ATOM 751 C CA . LEU A 1 93 ? 0.989 -19.691 25.983 1.00 52.88 93 LEU A CA 1
ATOM 752 C C . LEU A 1 93 ? 1.093 -20.134 27.452 1.00 52.88 93 LEU A C 1
ATOM 754 O O . LEU A 1 93 ? 1.195 -21.330 27.711 1.00 52.88 93 LEU A O 1
ATOM 758 N N . THR A 1 94 ? 1.044 -19.199 28.402 1.00 53.31 94 THR A N 1
ATOM 759 C CA . THR A 1 94 ? 1.176 -19.501 29.833 1.00 53.31 94 THR A CA 1
ATOM 760 C C . THR A 1 94 ? -0.155 -19.917 30.466 1.00 53.31 94 THR A C 1
ATOM 762 O O . THR A 1 94 ? -0.150 -20.752 31.363 1.00 53.31 94 THR A O 1
ATOM 765 N N . GLU A 1 95 ? -1.296 -19.407 29.984 1.00 51.47 95 GLU A N 1
ATOM 766 C CA . GLU A 1 95 ? -2.619 -19.750 30.542 1.00 51.47 95 GLU A CA 1
ATOM 767 C C . GLU A 1 95 ? -3.217 -21.054 29.992 1.00 51.47 95 GLU A C 1
ATOM 769 O O . GLU A 1 95 ? -4.122 -21.610 30.599 1.00 51.47 95 GLU A O 1
ATOM 774 N N . VAL A 1 96 ? -2.704 -21.591 28.880 1.00 51.91 96 VAL A N 1
ATOM 775 C CA . VAL A 1 96 ? -3.196 -22.863 28.306 1.00 51.91 96 VAL A CA 1
ATOM 776 C C . VAL A 1 96 ? -2.516 -24.095 28.944 1.00 51.91 96 VAL A C 1
ATOM 778 O O . VAL A 1 96 ? -2.839 -25.231 28.608 1.00 51.91 96 VAL A O 1
ATOM 781 N N . LEU A 1 97 ? -1.581 -23.895 29.883 1.00 46.16 97 LEU A N 1
ATOM 782 C CA . LEU A 1 97 ? -0.850 -24.965 30.583 1.00 46.16 97 LEU A CA 1
ATOM 783 C C . LEU A 1 97 ? -1.165 -25.074 32.092 1.00 46.16 97 LEU A C 1
ATOM 785 O O . LEU A 1 97 ? -0.418 -25.739 32.813 1.00 46.16 97 LEU A O 1
ATOM 789 N N . GLN A 1 98 ? -2.259 -24.471 32.568 1.00 39.09 98 GLN A N 1
ATOM 790 C CA . GLN A 1 98 ? -2.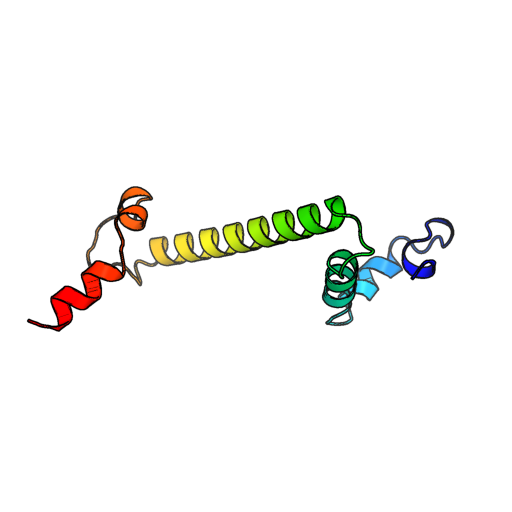825 -24.712 33.906 1.00 39.09 98 GLN A CA 1
ATOM 791 C C . GLN A 1 98 ? -4.231 -25.299 33.806 1.00 39.09 98 GLN A C 1
ATOM 793 O O . GLN A 1 98 ? -4.550 -26.144 34.672 1.00 39.09 98 GLN A O 1
#

Radius of gyration: 22.06 Å; chains: 1; bounding box: 41×37×62 Å